Protein AF-A0AAW7N4L4-F1 (afdb_monomer_lite)

Foldseek 3Di:
DQAPLLVLLVVLCVVVVHDLCVLCVQLVHHSVVSVCNNVVNDQDDLVSQPSSCVSSVHDSVVVVVSSVVRVVVVD

Structure (mmCIF, N/CA/C/O backbone):
data_AF-A0AAW7N4L4-F1
#
_entry.id   AF-A0AAW7N4L4-F1
#
loop_
_atom_site.group_PDB
_atom_site.id
_atom_site.type_symbol
_atom_site.label_atom_id
_atom_site.label_alt_id
_atom_site.label_comp_id
_atom_site.label_asym_id
_atom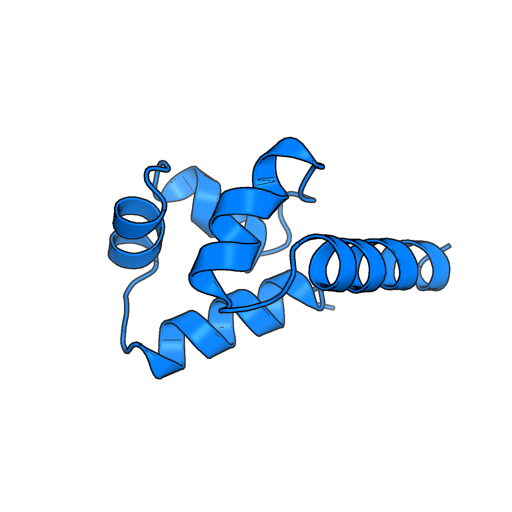_site.label_entity_id
_atom_site.label_seq_id
_atom_site.pdbx_PDB_ins_code
_atom_site.Cartn_x
_atom_site.Cartn_y
_atom_site.Cartn_z
_atom_site.occupancy
_atom_site.B_iso_o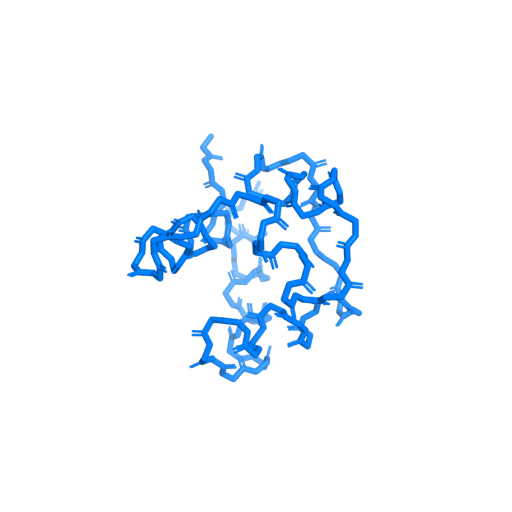r_equiv
_atom_site.auth_seq_id
_atom_site.auth_comp_id
_atom_site.auth_asym_id
_atom_site.auth_atom_id
_atom_site.pdbx_PDB_model_num
ATOM 1 N N . MET A 1 1 ? 10.403 13.895 0.954 1.00 79.81 1 MET A N 1
ATOM 2 C CA . MET A 1 1 ? 9.129 13.869 0.197 1.00 79.81 1 MET A CA 1
ATOM 3 C C . MET A 1 1 ? 8.580 12.447 0.228 1.00 79.81 1 MET A C 1
ATOM 5 O O . MET A 1 1 ? 9.372 11.523 0.054 1.00 79.81 1 MET A O 1
ATOM 9 N N . LYS A 1 2 ? 7.285 12.255 0.521 1.00 85.25 2 LYS A N 1
ATOM 10 C CA . LYS A 1 2 ? 6.652 10.923 0.458 1.00 85.25 2 LYS A CA 1
ATOM 11 C C . LYS A 1 2 ? 6.607 10.418 -0.985 1.00 85.25 2 LYS A C 1
ATOM 13 O O . LYS A 1 2 ? 6.622 11.230 -1.904 1.00 85.25 2 LYS A O 1
ATOM 18 N N . SER A 1 3 ? 6.588 9.098 -1.168 1.00 93.00 3 SER A N 1
ATOM 19 C CA . SER A 1 3 ? 6.499 8.502 -2.499 1.00 93.00 3 SER A CA 1
ATOM 20 C C . SER A 1 3 ? 5.070 8.530 -3.009 1.00 93.00 3 SER A C 1
ATOM 22 O O . SER A 1 3 ? 4.137 8.578 -2.201 1.00 93.00 3 SER A O 1
ATOM 24 N N . LYS A 1 4 ? 4.883 8.451 -4.331 1.00 94.50 4 LYS A N 1
ATOM 25 C CA . LYS A 1 4 ? 3.547 8.338 -4.929 1.00 94.50 4 LYS A CA 1
ATOM 26 C C . LYS A 1 4 ? 2.804 7.146 -4.326 1.00 94.50 4 LYS A C 1
ATOM 28 O O . LYS A 1 4 ? 1.676 7.302 -3.874 1.00 94.50 4 LYS A O 1
ATOM 33 N N . LEU A 1 5 ? 3.471 5.993 -4.202 1.00 95.19 5 LEU A N 1
ATOM 34 C CA . LEU A 1 5 ? 2.893 4.810 -3.554 1.00 95.19 5 LEU A CA 1
ATOM 35 C C . LEU A 1 5 ? 2.451 5.089 -2.113 1.00 95.19 5 LEU A C 1
ATOM 37 O O . LEU A 1 5 ? 1.322 4.778 -1.754 1.00 95.19 5 LEU A O 1
ATOM 41 N N . SER A 1 6 ? 3.315 5.678 -1.281 1.00 96.19 6 SER A N 1
ATOM 42 C CA . SER A 1 6 ? 2.969 5.989 0.115 1.00 96.19 6 SER A CA 1
ATOM 43 C C . SER A 1 6 ? 1.739 6.891 0.212 1.00 96.19 6 SER A C 1
ATOM 45 O O . SER A 1 6 ? 0.876 6.663 1.061 1.00 96.19 6 SER A O 1
ATOM 47 N N . ILE A 1 7 ? 1.645 7.888 -0.671 1.00 96.88 7 ILE A N 1
ATOM 48 C CA . ILE A 1 7 ? 0.507 8.806 -0.741 1.00 96.88 7 ILE A CA 1
ATOM 49 C C . ILE A 1 7 ? -0.763 8.049 -1.142 1.00 96.88 7 ILE A C 1
ATOM 51 O O . ILE A 1 7 ? -1.770 8.173 -0.449 1.00 96.88 7 ILE A O 1
ATOM 55 N N . MET A 1 8 ? -0.706 7.223 -2.192 1.00 97.38 8 MET A N 1
ATOM 56 C CA . MET A 1 8 ? -1.845 6.416 -2.651 1.00 97.38 8 MET A CA 1
ATOM 57 C C . MET A 1 8 ? -2.338 5.451 -1.565 1.00 97.38 8 MET A C 1
ATOM 59 O O . MET A 1 8 ? -3.534 5.399 -1.287 1.00 97.38 8 MET A O 1
ATOM 63 N N . LEU A 1 9 ? -1.426 4.746 -0.887 1.00 97.38 9 LEU A N 1
ATOM 64 C CA . LEU A 1 9 ? -1.774 3.827 0.201 1.00 97.38 9 LEU A CA 1
ATOM 65 C C . LEU A 1 9 ? -2.442 4.556 1.371 1.00 97.38 9 LEU A C 1
ATOM 67 O O . LEU A 1 9 ? -3.458 4.087 1.882 1.00 97.38 9 LEU A O 1
ATOM 71 N N . ALA A 1 10 ? -1.902 5.708 1.780 1.00 98.00 10 ALA A N 1
ATOM 72 C CA . ALA A 1 10 ? -2.481 6.512 2.852 1.00 98.00 10 ALA A CA 1
ATOM 73 C C . ALA A 1 10 ? -3.863 7.070 2.473 1.00 98.00 10 ALA A C 1
ATOM 75 O O . ALA A 1 10 ? -4.765 7.091 3.317 1.00 98.00 10 ALA A O 1
ATOM 76 N N . ALA A 1 11 ? -4.035 7.495 1.218 1.00 98.25 11 ALA A N 1
ATOM 77 C CA . ALA A 1 11 ? -5.298 8.000 0.695 1.00 98.25 11 ALA A CA 1
ATOM 78 C C . ALA A 1 11 ? -6.369 6.900 0.671 1.00 98.25 11 ALA A C 1
ATOM 80 O O . ALA A 1 11 ? -7.396 7.059 1.328 1.00 98.25 11 ALA A O 1
ATOM 81 N N . LYS A 1 12 ? -6.096 5.749 0.038 1.00 98.25 12 LYS A N 1
ATOM 82 C CA . LYS A 1 12 ? -7.048 4.625 -0.052 1.00 98.25 12 LYS A CA 1
ATOM 83 C C . LYS A 1 12 ? -7.391 4.043 1.321 1.00 98.25 12 LYS A C 1
ATOM 85 O O . LYS A 1 12 ? -8.540 3.709 1.597 1.00 98.25 12 LYS A O 1
ATOM 90 N N . ARG A 1 13 ? -6.415 3.985 2.236 1.00 98.19 13 ARG A N 1
ATOM 91 C CA . ARG A 1 13 ? -6.655 3.612 3.638 1.00 98.19 13 ARG A CA 1
ATOM 92 C C . ARG A 1 13 ? -7.621 4.574 4.333 1.00 98.19 13 ARG A C 1
ATOM 94 O O . ARG A 1 13 ? -8.498 4.124 5.067 1.00 98.19 13 ARG A O 1
ATOM 101 N N . SER A 1 14 ? -7.446 5.878 4.124 1.00 98.31 14 SER A N 1
ATOM 102 C CA . SER A 1 14 ? -8.305 6.905 4.728 1.00 98.31 14 SER A CA 1
ATOM 103 C C . SER A 1 14 ? -9.711 6.894 4.122 1.00 98.31 14 SER A C 1
ATOM 105 O O . SER A 1 14 ? -10.681 6.977 4.867 1.00 98.31 14 SER A O 1
ATOM 107 N N . GLU A 1 15 ? -9.827 6.697 2.805 1.00 98.38 15 GLU A N 1
ATOM 108 C CA . GLU A 1 15 ? -11.095 6.493 2.084 1.00 98.38 15 GLU A CA 1
ATOM 109 C C . GLU A 1 15 ? -11.891 5.317 2.665 1.00 98.38 15 GLU A C 1
ATOM 111 O O . GLU A 1 15 ? -13.074 5.454 2.967 1.00 98.38 15 GLU A O 1
ATOM 116 N N . LYS A 1 16 ? -11.225 4.181 2.910 1.00 97.81 16 LYS A N 1
ATOM 117 C CA . LYS A 1 16 ? -11.838 2.993 3.527 1.00 97.81 16 LYS A CA 1
ATOM 118 C C . LYS A 1 16 ? -12.002 3.098 5.056 1.00 97.81 16 LYS A C 1
ATOM 120 O O . LYS A 1 16 ? -12.486 2.153 5.669 1.00 97.81 16 LYS A O 1
ATOM 125 N N . GLN A 1 17 ? -11.594 4.210 5.680 1.00 98.31 17 GLN A N 1
ATOM 126 C CA . GLN A 1 17 ? -11.624 4.439 7.137 1.00 98.31 17 GLN A CA 1
ATOM 127 C C . GLN A 1 17 ? -10.889 3.361 7.956 1.00 98.31 17 GLN A C 1
ATOM 129 O O . GLN A 1 17 ? -11.305 2.980 9.050 1.00 98.31 17 GLN A O 1
ATOM 134 N N . LEU A 1 18 ? -9.767 2.865 7.432 1.00 97.81 18 LEU A N 1
ATOM 135 C CA . LEU A 1 18 ? -9.003 1.783 8.047 1.00 97.81 18 LEU A CA 1
ATOM 136 C C . LEU A 1 18 ? -7.806 2.296 8.856 1.00 97.81 18 LEU A C 1
ATOM 138 O O . LEU A 1 18 ? -7.089 3.236 8.490 1.00 97.81 18 LEU A O 1
ATOM 142 N N . THR A 1 19 ? -7.504 1.588 9.940 1.00 97.94 19 THR A N 1
ATOM 143 C CA . THR A 1 19 ? -6.200 1.688 10.603 1.00 97.94 19 THR A CA 1
ATOM 144 C C . THR A 1 19 ? -5.120 0.990 9.768 1.00 97.94 19 THR A C 1
ATOM 146 O O . THR A 1 19 ? -5.402 0.124 8.934 1.00 97.94 19 THR A O 1
ATOM 149 N N . LYS A 1 20 ? -3.840 1.310 10.014 1.00 96.94 20 LYS A N 1
ATOM 150 C CA . LYS A 1 20 ? -2.717 0.602 9.367 1.00 96.94 20 LYS A CA 1
ATOM 151 C C . LYS A 1 20 ? -2.716 -0.898 9.680 1.00 96.94 20 LYS A C 1
ATOM 153 O O . LYS A 1 20 ? -2.346 -1.694 8.826 1.00 96.94 20 LYS A O 1
ATOM 158 N N . LYS A 1 21 ? -3.146 -1.274 10.891 1.00 97.75 21 LYS A N 1
ATOM 159 C CA . LYS A 1 21 ? -3.278 -2.672 11.315 1.00 97.75 21 LYS A CA 1
ATOM 160 C C . LYS A 1 21 ? -4.328 -3.400 10.473 1.00 97.75 21 LYS A C 1
ATOM 162 O O . LYS A 1 21 ? -3.985 -4.389 9.842 1.00 97.75 21 LYS A O 1
ATOM 167 N N . GLN A 1 22 ? -5.544 -2.858 10.391 1.00 98.19 22 GLN A N 1
ATOM 168 C CA . GLN A 1 22 ? -6.622 -3.453 9.590 1.00 98.19 22 GLN A CA 1
ATOM 169 C C . GLN A 1 22 ? -6.260 -3.527 8.103 1.00 98.19 22 GLN A C 1
ATOM 171 O O . GLN A 1 22 ? -6.560 -4.509 7.438 1.00 98.19 22 GLN A O 1
ATOM 176 N N . THR A 1 23 ? -5.571 -2.509 7.581 1.00 97.94 23 THR A N 1
ATOM 177 C CA . THR A 1 23 ? -5.118 -2.511 6.180 1.00 97.94 23 THR A CA 1
ATOM 178 C C . THR A 1 23 ? -4.137 -3.649 5.908 1.00 97.94 23 THR A C 1
ATOM 180 O O . THR A 1 23 ? -4.261 -4.347 4.908 1.00 97.94 23 THR A O 1
ATOM 183 N N . ALA A 1 24 ? -3.181 -3.865 6.814 1.00 97.00 24 ALA A N 1
ATOM 184 C CA . ALA A 1 24 ? -2.224 -4.957 6.700 1.00 97.00 24 ALA A CA 1
ATOM 185 C C . ALA A 1 24 ? -2.899 -6.334 6.800 1.00 97.00 24 ALA A C 1
ATOM 187 O O . ALA A 1 24 ? -2.582 -7.224 6.014 1.00 97.00 24 ALA A O 1
ATOM 188 N N . GLU A 1 25 ? -3.860 -6.484 7.717 1.00 96.50 25 GLU A N 1
ATOM 189 C CA . GLU A 1 25 ? -4.657 -7.705 7.877 1.00 96.50 25 GLU A CA 1
ATOM 190 C C . GLU A 1 25 ? -5.439 -8.042 6.597 1.00 96.50 25 GLU A C 1
ATOM 192 O O . GLU A 1 25 ? -5.403 -9.188 6.159 1.00 96.50 25 GLU A O 1
ATOM 197 N N . LEU A 1 26 ? -6.056 -7.048 5.941 1.00 95.50 26 LEU A N 1
ATOM 198 C CA . LEU A 1 26 ? -6.745 -7.236 4.654 1.00 95.50 26 LEU A CA 1
ATOM 199 C C . LEU A 1 26 ? -5.806 -7.678 3.523 1.00 95.50 26 LEU A C 1
ATOM 201 O O . LEU A 1 26 ? -6.210 -8.447 2.660 1.00 95.50 26 LEU A O 1
ATOM 205 N N . MET A 1 27 ? -4.559 -7.206 3.529 1.00 94.50 27 MET A N 1
ATOM 206 C CA . MET A 1 27 ? -3.535 -7.591 2.549 1.00 94.50 27 MET A CA 1
ATOM 207 C C . MET A 1 27 ? -2.848 -8.927 2.880 1.00 94.50 27 MET A C 1
ATOM 209 O O . MET A 1 27 ? -1.982 -9.366 2.126 1.00 94.50 27 MET A O 1
ATOM 213 N N . GLY A 1 28 ? -3.154 -9.549 4.025 1.00 94.81 28 GLY A N 1
ATOM 214 C CA . GLY A 1 28 ? -2.467 -10.759 4.485 1.00 94.81 28 GLY A CA 1
ATOM 215 C C . GLY A 1 28 ? -1.001 -10.533 4.879 1.00 94.81 28 GLY A C 1
ATOM 216 O O . GLY A 1 28 ? -0.189 -11.453 4.791 1.00 94.81 28 GLY A O 1
ATOM 217 N N . VAL A 1 29 ? -0.635 -9.317 5.305 1.00 94.50 29 VAL A N 1
ATOM 218 C CA . VAL A 1 29 ? 0.739 -8.964 5.702 1.00 94.50 29 VAL A CA 1
ATOM 219 C C . VAL A 1 29 ? 0.817 -8.479 7.148 1.00 94.50 29 VAL A C 1
ATOM 221 O O . VAL A 1 29 ? -0.151 -8.014 7.742 1.00 94.50 29 VAL A O 1
ATOM 224 N N . MET A 1 30 ? 2.015 -8.529 7.731 1.00 96.44 30 MET A N 1
ATOM 225 C CA . MET A 1 30 ? 2.234 -8.019 9.086 1.00 96.44 30 MET A CA 1
ATOM 226 C C . MET A 1 30 ? 2.037 -6.490 9.155 1.00 96.44 30 MET A C 1
ATOM 228 O O . MET A 1 30 ? 2.576 -5.777 8.301 1.00 96.44 30 MET A O 1
ATOM 232 N N . PRO A 1 31 ? 1.396 -5.940 10.209 1.00 96.56 31 PRO A N 1
ATOM 233 C CA . PRO A 1 31 ? 1.187 -4.494 10.364 1.00 96.56 31 PRO A CA 1
ATOM 234 C C . PRO A 1 31 ? 2.459 -3.652 10.236 1.00 96.56 31 PRO A C 1
ATOM 236 O O . PRO A 1 31 ? 2.466 -2.618 9.565 1.00 96.56 31 PRO A O 1
ATOM 239 N N . MET A 1 32 ? 3.563 -4.118 10.828 1.00 96.25 32 MET A N 1
ATOM 240 C CA . MET A 1 32 ? 4.856 -3.434 10.731 1.00 96.25 32 MET A CA 1
ATOM 241 C C . MET A 1 32 ? 5.394 -3.402 9.297 1.00 96.25 32 MET A C 1
ATOM 243 O O . MET A 1 32 ? 6.065 -2.447 8.918 1.00 96.25 32 MET A O 1
ATOM 247 N N . TYR A 1 33 ? 5.098 -4.428 8.495 1.00 95.62 33 TYR A N 1
ATOM 248 C CA . TYR A 1 33 ? 5.558 -4.528 7.117 1.00 95.62 33 TYR A CA 1
ATOM 249 C C . TYR A 1 33 ? 4.828 -3.513 6.236 1.00 95.62 33 TYR A C 1
ATOM 251 O O . TYR A 1 33 ? 5.485 -2.700 5.589 1.00 95.62 33 TYR A O 1
ATOM 259 N N . TYR A 1 34 ? 3.493 -3.462 6.315 1.00 96.75 34 TYR A N 1
ATOM 260 C CA . TYR A 1 34 ? 2.685 -2.438 5.640 1.00 96.75 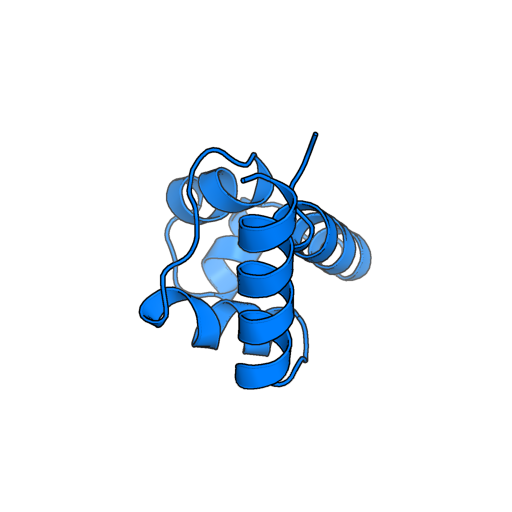34 TYR A CA 1
ATOM 261 C C . TYR A 1 34 ? 3.108 -1.014 6.036 1.00 96.75 34 TYR A C 1
ATOM 263 O O . TYR A 1 34 ? 3.345 -0.161 5.176 1.00 96.75 34 TYR A O 1
ATOM 271 N N . ALA A 1 35 ? 3.281 -0.764 7.340 1.00 96.06 35 ALA A N 1
ATOM 272 C CA . ALA A 1 35 ? 3.630 0.560 7.847 1.00 96.06 35 ALA A CA 1
ATOM 273 C C . ALA A 1 35 ? 4.940 1.105 7.255 1.00 96.06 35 ALA A C 1
ATOM 275 O O . ALA A 1 35 ? 5.063 2.319 7.085 1.00 96.06 35 ALA A O 1
ATOM 276 N N . ARG A 1 36 ? 5.905 0.240 6.904 1.00 96.38 36 ARG A N 1
ATOM 277 C CA . ARG A 1 36 ? 7.154 0.670 6.257 1.00 96.38 36 ARG A CA 1
ATOM 278 C C . ARG A 1 36 ? 6.914 1.288 4.883 1.00 96.38 36 ARG A C 1
ATOM 280 O O . ARG A 1 36 ? 7.577 2.272 4.572 1.00 96.38 36 ARG A O 1
ATOM 287 N N . PHE A 1 37 ? 5.974 0.776 4.095 1.00 95.69 37 PHE A N 1
ATOM 288 C CA . PHE A 1 37 ? 5.669 1.327 2.771 1.00 95.69 37 PHE A CA 1
ATOM 289 C C . PHE A 1 37 ? 4.963 2.679 2.873 1.00 95.69 37 PHE A C 1
ATOM 291 O O . PHE A 1 37 ? 5.393 3.651 2.255 1.00 95.69 37 PHE A O 1
ATOM 298 N N . GLU A 1 38 ? 3.942 2.788 3.727 1.00 94.88 38 GLU A N 1
ATOM 299 C CA . GLU A 1 38 ? 3.224 4.055 3.918 1.00 94.88 38 GLU A CA 1
ATOM 300 C C . GLU A 1 38 ? 4.111 5.144 4.560 1.00 94.88 38 GLU A C 1
ATOM 302 O O . GLU A 1 38 ? 3.886 6.340 4.366 1.00 94.88 38 GLU A O 1
ATOM 307 N N . ASN A 1 39 ? 5.150 4.746 5.300 1.00 94.00 39 ASN A N 1
ATOM 308 C CA . ASN A 1 39 ? 6.129 5.655 5.898 1.00 94.00 39 ASN A CA 1
ATOM 309 C C . ASN A 1 39 ? 7.372 5.897 5.023 1.00 94.00 39 ASN A C 1
ATOM 311 O O . ASN A 1 39 ? 8.301 6.536 5.505 1.00 94.00 39 ASN A O 1
ATOM 315 N N . ASN A 1 40 ? 7.417 5.419 3.771 1.00 92.12 40 ASN A N 1
ATOM 316 C CA . ASN A 1 40 ? 8.584 5.552 2.880 1.00 92.12 40 ASN A CA 1
ATOM 317 C C . ASN A 1 40 ? 9.875 4.846 3.356 1.00 92.12 40 ASN A C 1
ATOM 319 O O . ASN A 1 40 ? 10.948 5.093 2.814 1.00 92.12 40 ASN A O 1
ATOM 323 N N . ASN A 1 41 ? 9.782 3.930 4.319 1.00 91.44 41 ASN A N 1
ATOM 324 C CA . ASN A 1 41 ? 10.919 3.199 4.896 1.00 91.44 41 ASN A CA 1
ATOM 325 C C . ASN A 1 41 ? 11.236 1.883 4.161 1.00 91.44 41 ASN A C 1
ATOM 327 O O . ASN A 1 41 ? 12.121 1.127 4.576 1.00 91.44 41 ASN A O 1
ATOM 331 N N . LEU A 1 42 ? 10.457 1.543 3.131 1.00 91.12 42 LEU A N 1
ATOM 332 C CA . LEU A 1 42 ? 10.682 0.383 2.279 1.00 91.12 42 LEU A CA 1
ATOM 333 C C . LEU A 1 42 ? 10.144 0.649 0.872 1.00 91.12 42 LEU A C 1
ATOM 335 O O . LEU A 1 42 ? 8.999 1.063 0.705 1.00 91.12 42 LEU A O 1
ATOM 339 N N . THR A 1 43 ? 10.976 0.379 -0.129 1.00 88.50 43 THR A N 1
ATOM 340 C CA . THR A 1 43 ? 10.591 0.412 -1.542 1.00 88.50 43 THR A CA 1
ATOM 341 C C . THR A 1 43 ? 9.978 -0.937 -1.923 1.00 88.50 43 THR A C 1
ATOM 343 O O . THR A 1 43 ? 10.578 -1.968 -1.608 1.00 88.50 43 THR A O 1
ATOM 346 N N . PRO A 1 44 ? 8.809 -0.978 -2.588 1.00 90.81 44 PRO A N 1
ATOM 347 C CA . PRO A 1 44 ? 8.224 -2.233 -3.049 1.00 90.81 44 PRO A CA 1
ATOM 348 C C . PRO A 1 44 ? 9.081 -2.901 -4.127 1.00 90.81 44 PRO A C 1
ATOM 350 O O . PRO A 1 44 ? 9.689 -2.249 -4.980 1.00 90.81 44 PRO A O 1
ATOM 353 N N . SER A 1 45 ? 9.078 -4.228 -4.097 1.00 89.31 45 SER A N 1
ATOM 354 C CA . SER A 1 45 ? 9.524 -5.085 -5.193 1.00 89.31 45 SER A CA 1
ATOM 355 C C . SER A 1 45 ? 8.328 -5.531 -6.040 1.00 89.31 45 SER A C 1
ATOM 357 O O . SER A 1 45 ? 7.179 -5.377 -5.625 1.00 89.31 45 SER A O 1
ATOM 359 N N . LYS A 1 46 ? 8.579 -6.188 -7.180 1.00 87.69 46 LYS A N 1
ATOM 360 C CA . LYS A 1 46 ? 7.515 -6.785 -8.008 1.00 87.69 46 LYS A CA 1
ATOM 361 C C . LYS A 1 46 ? 6.616 -7.772 -7.253 1.00 87.69 46 LYS A C 1
ATOM 363 O O . LYS A 1 46 ? 5.453 -7.908 -7.606 1.00 87.69 46 LYS A O 1
ATOM 368 N N . ARG A 1 47 ? 7.137 -8.442 -6.216 1.00 87.50 47 ARG A N 1
ATOM 369 C CA . ARG A 1 47 ? 6.369 -9.383 -5.375 1.00 87.50 47 ARG A CA 1
ATOM 370 C C . ARG A 1 47 ? 5.372 -8.686 -4.453 1.00 87.50 47 ARG A C 1
ATOM 372 O O . ARG A 1 47 ? 4.500 -9.337 -3.901 1.00 87.50 47 ARG A O 1
ATOM 379 N N . ASN A 1 48 ? 5.543 -7.385 -4.232 1.00 91.94 48 ASN A N 1
ATOM 380 C CA . ASN A 1 48 ? 4.638 -6.605 -3.401 1.00 91.94 48 ASN A CA 1
ATOM 381 C C . ASN A 1 48 ? 3.463 -6.028 -4.193 1.00 91.94 48 ASN A C 1
ATOM 383 O O . ASN A 1 48 ? 2.529 -5.521 -3.587 1.00 91.94 48 ASN A O 1
ATOM 387 N N . LEU A 1 49 ? 3.538 -6.051 -5.527 1.00 93.44 49 LEU A N 1
ATOM 388 C CA . LEU A 1 49 ? 2.587 -5.334 -6.365 1.00 93.44 49 LEU A CA 1
ATOM 389 C C . LEU A 1 49 ? 1.185 -5.908 -6.272 1.00 93.44 49 LEU A C 1
ATOM 391 O O . LEU A 1 49 ? 0.266 -5.113 -6.205 1.00 93.44 49 LEU A O 1
ATOM 395 N N . ASP A 1 50 ? 1.030 -7.229 -6.215 1.00 93.69 50 ASP A N 1
ATOM 396 C CA . ASP A 1 50 ? -0.286 -7.869 -6.303 1.00 93.69 50 ASP A CA 1
ATOM 397 C C . ASP A 1 50 ? -1.220 -7.356 -5.195 1.00 93.69 50 ASP A C 1
ATOM 399 O O . ASP A 1 50 ? -2.243 -6.743 -5.476 1.00 93.69 50 ASP A O 1
ATOM 403 N N . PHE A 1 51 ? -0.796 -7.428 -3.928 1.00 94.31 51 PHE A N 1
ATOM 404 C CA . PHE A 1 51 ? -1.626 -6.953 -2.815 1.00 94.31 51 PHE A CA 1
ATOM 405 C C . PHE A 1 51 ? -1.782 -5.423 -2.760 1.00 94.31 51 PHE A C 1
ATOM 407 O O . PHE A 1 51 ? -2.731 -4.921 -2.154 1.00 94.31 51 PHE A O 1
ATOM 414 N N . PHE A 1 52 ? -0.863 -4.655 -3.355 1.00 96.62 52 PHE A N 1
ATOM 415 C CA . PHE A 1 52 ? -1.031 -3.206 -3.463 1.00 96.62 52 PHE A CA 1
ATOM 416 C C . PHE A 1 52 ? -1.981 -2.819 -4.590 1.00 96.62 52 PHE A C 1
ATOM 418 O O . PHE A 1 52 ? -2.790 -1.921 -4.389 1.00 96.62 52 PHE A O 1
ATOM 425 N N . ALA A 1 53 ? -1.893 -3.487 -5.735 1.00 96.75 53 ALA A N 1
ATOM 426 C CA . ALA A 1 53 ? -2.768 -3.310 -6.883 1.00 96.75 53 ALA A CA 1
ATOM 427 C C . ALA A 1 53 ? -4.210 -3.658 -6.500 1.00 96.75 53 ALA A C 1
ATOM 429 O O . ALA A 1 53 ? -5.098 -2.821 -6.660 1.00 96.75 53 ALA A O 1
ATOM 430 N N . ASP A 1 54 ? -4.408 -4.807 -5.848 1.00 96.44 54 ASP A N 1
ATOM 431 C CA . ASP A 1 54 ? -5.713 -5.239 -5.342 1.00 96.44 54 ASP A CA 1
ATOM 432 C C . ASP A 1 54 ? -6.306 -4.220 -4.359 1.00 96.44 54 ASP A C 1
ATOM 434 O O . ASP A 1 54 ? -7.461 -3.816 -4.481 1.00 96.44 54 ASP A O 1
ATOM 438 N N . PHE A 1 55 ? -5.513 -3.748 -3.391 1.00 97.19 55 PHE A N 1
ATOM 439 C CA . PHE A 1 55 ? -5.992 -2.776 -2.404 1.00 97.19 55 PHE A CA 1
ATOM 440 C C . PHE A 1 55 ? -6.295 -1.397 -3.001 1.00 97.19 55 PHE A C 1
ATOM 442 O O . PHE A 1 55 ? -7.236 -0.727 -2.563 1.00 97.19 55 PHE A O 1
ATOM 449 N N . LEU A 1 56 ? -5.474 -0.957 -3.956 1.00 97.31 56 LEU A N 1
ATOM 450 C CA . LEU A 1 56 ? -5.629 0.317 -4.655 1.00 97.31 56 LEU A CA 1
ATOM 451 C C . LEU A 1 56 ? -6.681 0.255 -5.766 1.00 97.31 56 LEU A C 1
ATOM 453 O O . LEU A 1 56 ? -7.012 1.309 -6.301 1.00 97.31 56 LEU A O 1
ATOM 457 N N . GLU A 1 57 ? -7.219 -0.932 -6.065 1.00 97.00 57 GLU A N 1
ATOM 458 C CA . GLU A 1 57 ? -8.160 -1.173 -7.164 1.00 97.00 57 GLU A CA 1
ATOM 459 C C . GLU A 1 57 ? -7.579 -0.665 -8.500 1.00 97.00 57 GLU A C 1
ATOM 461 O O . GLU A 1 57 ? -8.235 0.037 -9.268 1.00 97.00 57 GLU A O 1
ATOM 466 N N . MET A 1 58 ? -6.304 -0.987 -8.740 1.00 96.94 58 MET A N 1
ATOM 467 C CA . MET A 1 58 ? -5.505 -0.514 -9.873 1.00 96.94 58 MET A CA 1
ATOM 468 C C . MET A 1 58 ? -4.872 -1.692 -10.607 1.00 96.94 58 MET A C 1
ATOM 470 O O . MET A 1 58 ? -4.540 -2.699 -9.986 1.00 96.94 58 MET A O 1
ATOM 474 N N . ASP A 1 59 ? -4.649 -1.550 -11.915 1.00 97.06 59 ASP A N 1
ATOM 475 C CA . ASP A 1 59 ? -3.851 -2.523 -12.651 1.00 97.06 59 ASP A CA 1
ATOM 476 C C . ASP A 1 59 ? -2.415 -2.601 -12.101 1.00 97.06 59 ASP A C 1
ATOM 478 O O . ASP A 1 59 ? -1.790 -1.611 -11.698 1.00 97.06 59 ASP A O 1
ATOM 482 N N . ARG A 1 60 ? -1.888 -3.823 -12.076 1.00 95.88 60 ARG A N 1
ATOM 483 C CA . ARG A 1 60 ? -0.578 -4.128 -11.512 1.00 95.88 60 ARG A CA 1
ATOM 484 C C . ARG A 1 60 ? 0.566 -3.468 -12.286 1.00 95.88 60 ARG A C 1
ATOM 486 O O . ARG A 1 60 ? 1.533 -3.017 -11.664 1.00 95.88 60 ARG A O 1
ATOM 493 N N . GLU A 1 61 ? 0.493 -3.451 -13.615 1.00 95.31 61 GLU A N 1
ATOM 494 C CA . GLU A 1 61 ? 1.521 -2.850 -14.468 1.00 95.31 61 GLU A CA 1
ATOM 495 C C . GLU A 1 61 ? 1.448 -1.322 -14.417 1.00 95.31 61 GLU A C 1
ATOM 497 O O . GLU A 1 61 ? 2.492 -0.672 -14.329 1.00 95.31 61 GLU A O 1
ATOM 502 N N . ASP A 1 62 ? 0.249 -0.743 -14.341 1.00 96.25 62 ASP A N 1
ATOM 503 C CA . ASP A 1 62 ? 0.082 0.699 -14.113 1.00 96.25 62 ASP A CA 1
ATOM 504 C C . ASP A 1 62 ? 0.727 1.138 -12.791 1.00 96.25 62 ASP A C 1
ATOM 506 O O . ASP A 1 62 ? 1.516 2.091 -12.752 1.00 96.25 62 ASP A O 1
ATOM 510 N N . LEU A 1 63 ? 0.482 0.392 -11.707 1.00 96.12 63 LEU A N 1
ATOM 511 C CA . LEU A 1 63 ? 1.114 0.650 -10.413 1.00 96.12 63 LEU A CA 1
ATOM 512 C C . LEU A 1 63 ? 2.645 0.552 -10.495 1.00 96.12 63 LEU A C 1
ATOM 514 O O . LEU A 1 63 ? 3.363 1.370 -9.907 1.00 96.12 63 LE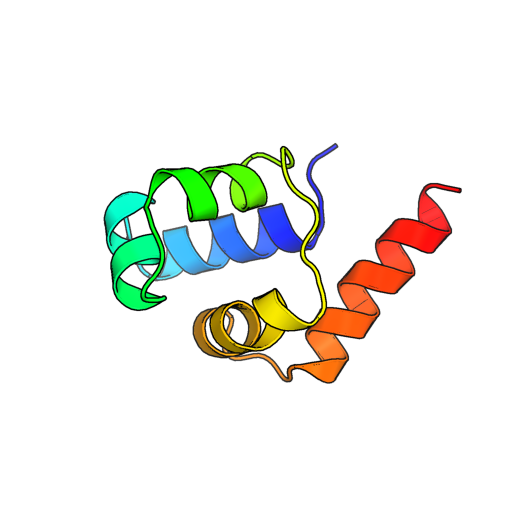U A O 1
ATOM 518 N N . TRP A 1 64 ? 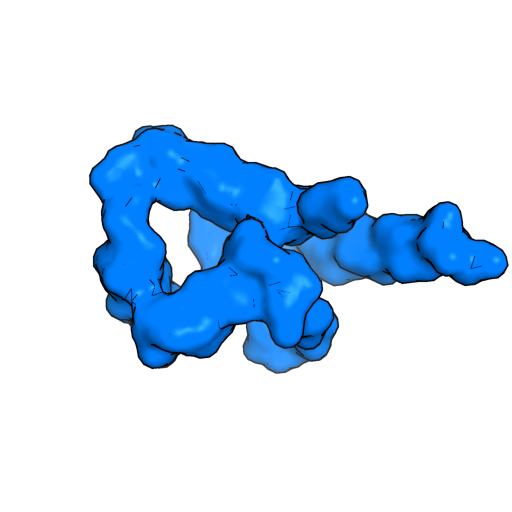3.158 -0.445 -11.220 1.00 94.94 64 TRP A N 1
ATOM 519 C CA . TRP A 1 64 ? 4.594 -0.619 -11.419 1.00 94.94 64 TRP A CA 1
ATOM 520 C C . TRP A 1 64 ? 5.217 0.555 -12.179 1.00 94.94 64 TRP A C 1
ATOM 522 O O . TRP A 1 64 ? 6.243 1.085 -11.742 1.00 94.94 64 TRP A O 1
ATOM 532 N N . ASN A 1 65 ? 4.578 1.008 -13.257 1.00 94.38 65 ASN A N 1
ATOM 533 C CA . ASN A 1 65 ? 5.038 2.144 -14.053 1.00 94.38 65 ASN A CA 1
ATOM 534 C C . ASN A 1 65 ? 5.127 3.419 -13.208 1.00 94.38 65 ASN A C 1
ATOM 536 O O . ASN A 1 65 ? 6.161 4.088 -13.223 1.00 94.38 65 ASN A O 1
ATOM 540 N N . ILE A 1 66 ? 4.117 3.696 -12.374 1.00 94.00 66 ILE A N 1
ATOM 541 C CA . ILE A 1 66 ? 4.121 4.843 -11.448 1.00 94.00 66 ILE A CA 1
ATOM 542 C C . ILE A 1 66 ? 5.338 4.808 -10.510 1.00 94.00 66 ILE A C 1
ATOM 544 O O . ILE A 1 66 ? 5.972 5.842 -10.266 1.00 94.00 66 ILE A O 1
ATOM 548 N N . ILE A 1 67 ? 5.664 3.630 -9.968 1.00 92.44 67 ILE A N 1
ATOM 549 C CA . ILE A 1 67 ? 6.794 3.441 -9.048 1.00 92.44 67 ILE A CA 1
ATOM 550 C C . ILE A 1 67 ? 8.133 3.628 -9.777 1.00 92.44 67 ILE A C 1
ATOM 552 O O . ILE A 1 67 ? 9.040 4.267 -9.239 1.00 92.44 67 ILE A O 1
ATOM 556 N N . GLU A 1 68 ? 8.279 3.081 -10.983 1.00 91.88 68 GLU A N 1
ATOM 557 C CA . GLU A 1 68 ? 9.522 3.162 -11.760 1.00 91.88 68 GLU A CA 1
ATOM 558 C C . GLU A 1 68 ? 9.780 4.564 -12.322 1.00 91.88 68 GLU A C 1
ATOM 560 O O . GLU A 1 68 ? 10.914 5.047 -12.277 1.00 91.88 68 GLU A O 1
ATOM 565 N N . GLU A 1 69 ? 8.747 5.262 -12.792 1.00 91.06 69 GLU A N 1
ATOM 566 C CA . GLU A 1 69 ? 8.848 6.668 -13.196 1.00 91.06 69 GLU A CA 1
ATOM 567 C C . GLU A 1 69 ? 9.329 7.548 -12.042 1.00 91.06 69 GLU A C 1
ATOM 569 O O . GLU A 1 69 ? 10.206 8.395 -12.218 1.00 91.06 69 GLU A O 1
ATOM 574 N N . GLU A 1 70 ? 8.801 7.324 -10.835 1.00 88.44 70 GLU A N 1
ATOM 575 C CA . GLU A 1 70 ? 9.232 8.067 -9.655 1.00 88.44 70 GLU A CA 1
ATOM 576 C C . GLU A 1 70 ? 10.713 7.826 -9.325 1.00 88.44 70 GLU A C 1
ATOM 578 O O . GLU A 1 70 ? 11.406 8.759 -8.916 1.00 88.44 70 GLU A O 1
ATOM 583 N N . LYS A 1 71 ? 11.223 6.604 -9.522 1.00 86.19 71 LYS A N 1
ATOM 584 C CA . LYS A 1 71 ? 12.653 6.309 -9.336 1.00 86.19 71 LYS A CA 1
ATOM 585 C C . LYS A 1 71 ? 13.520 7.057 -10.344 1.00 86.19 71 LYS A C 1
ATOM 587 O O . LYS A 1 71 ? 14.535 7.617 -9.946 1.00 86.19 71 LYS A O 1
ATOM 592 N N . LYS A 1 72 ? 13.110 7.100 -11.615 1.00 87.19 72 LYS A N 1
ATOM 593 C CA . LYS A 1 72 ? 13.844 7.804 -12.682 1.00 87.19 72 LYS A CA 1
ATOM 594 C C . LYS A 1 72 ? 13.940 9.309 -12.436 1.00 87.19 72 LYS A C 1
ATOM 596 O O . LYS A 1 72 ? 14.962 9.891 -12.748 1.00 87.19 72 LYS A O 1
ATOM 601 N N . MET A 1 73 ? 12.907 9.923 -11.856 1.00 81.38 73 MET A N 1
ATOM 602 C CA . MET A 1 73 ? 12.901 11.361 -11.532 1.00 81.38 73 MET A CA 1
ATOM 603 C C . MET A 1 73 ? 13.732 11.733 -10.294 1.00 81.38 73 MET A C 1
ATOM 605 O O . MET A 1 73 ? 13.907 12.916 -10.011 1.00 81.38 73 MET A O 1
ATOM 609 N N . LYS A 1 74 ? 14.178 10.746 -9.507 1.00 70.94 74 LYS A N 1
ATOM 610 C CA . LYS A 1 74 ? 15.022 10.956 -8.317 1.00 70.94 74 LYS A CA 1
ATOM 611 C C . LYS A 1 74 ? 16.510 10.699 -8.577 1.00 70.94 74 LYS A C 1
ATOM 613 O O . LYS A 1 74 ? 17.300 10.887 -7.653 1.00 70.94 74 LYS A O 1
ATOM 618 N N . LEU A 1 75 ? 16.853 10.234 -9.778 1.00 54.97 75 LEU A N 1
ATOM 619 C CA . LEU A 1 75 ? 18.215 10.088 -10.295 1.00 54.97 75 LEU A CA 1
ATOM 620 C C . LEU A 1 75 ? 18.603 11.355 -11.060 1.00 54.97 75 LEU A C 1
ATOM 622 O O . LEU A 1 75 ? 19.796 11.712 -10.984 1.00 54.97 75 LEU A O 1
#

Organism: NCBI:txid1624

Secondary structure (DSSP, 8-state):
---HHHHHHHHHHHHTT--HHHHHHHTTS-HHHHHHHHTTSSPPPGGGHHHHHHHHT--HHHHHHHHHHHHHTT-

InterPro domains:
  IPR001387 Cro/C1-t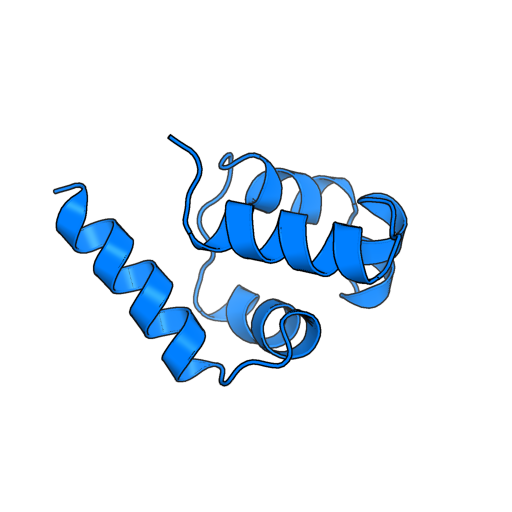ype, helix-turn-helix domain [PF01381] (10-62)
  IPR001387 Cro/C1-type, helix-turn-helix domain [PS50943] (9-63)
  IPR001387 Cro/C1-type, helix-turn-helix domain [SM00530] (8-63)
  IPR001387 Cro/C1-type, helix-turn-helix domain [cd00093] (8-63)
  IPR010982 Lambda repressor-like, DNA-binding domain superfamily [G3DSA:1.10.260.40] (1-73)
  IPR010982 Lambda repressor-like, DNA-binding domain superfamily [SSF47413] (4-69)

Sequence (75 aa):
MKSKLSIMLAAKRSEKQLTKKQTAELMGVMPMYYARFENNNLTPSKRNLDFFADFLEMDREDLWNIIEEEKKMKL

pLDDT: mean 93.57, std 6.54, range [54.97, 98.38]

Radius of gyration: 11.65 Å; chains: 1; bounding box: 30×25×26 Å